Protein AF-A0ABD3A6I9-F1 (afdb_monomer_lite)

Radius of gyration: 16.27 Å; chains: 1; bounding box: 32×28×48 Å

Organism: NCBI:txid153742

Sequence (98 aa):
MAVDSYHLYKEDVHLIRQMGFKALRISISWSRVLPGGRLDSGVNIEGIKYYSDLIDELLANERKIGISNVVQWAEPVDDSNVADVKAALRAFDFSFGW

Foldseek 3Di:
DPPPCLVCVLVVLVVCVVVPAQADEDEQDQCLQQVPNDVVNDGNVVSVVSVVVSQCSQCVDPRRHHYDYDYDDLQFPDPPDPVSPVSSVVSVCVVPDD

Secondary structure (DSSP, 8-state):
----HHHHHHHHHHHHHHTT-SEEEEE--HHHH-TTSSGGG---HHHHHHHHHHHHHHHSSSSPPEEEEE----S-S-TT-HHHHHHHHHHHHHHH--

Structure (mmCIF, N/CA/C/O backbone):
data_AF-A0ABD3A6I9-F1
#
_entry.id   AF-A0ABD3A6I9-F1
#
loop_
_atom_site.group_PDB
_atom_site.id
_atom_site.type_symbol
_atom_site.label_atom_id
_atom_site.label_alt_id
_atom_site.label_comp_id
_atom_site.label_asym_id
_atom_site.label_entity_id
_atom_site.label_seq_id
_atom_site.pdbx_PDB_ins_code
_atom_site.Cartn_x
_atom_site.Cartn_y
_atom_site.Cartn_z
_atom_site.occupancy
_atom_site.B_iso_or_equiv
_atom_site.auth_seq_id
_atom_site.auth_comp_id
_atom_site.auth_asym_id
_atom_site.auth_atom_id
_atom_site.pdbx_PDB_model_num
ATOM 1 N N . MET A 1 1 ? 2.434 16.616 -3.784 1.00 45.41 1 MET A N 1
ATOM 2 C CA . MET A 1 1 ? 2.744 15.920 -2.516 1.00 45.41 1 MET A CA 1
ATOM 3 C C . MET A 1 1 ? 1.462 15.261 -2.051 1.00 45.41 1 MET A C 1
ATOM 5 O O . MET A 1 1 ? 0.427 15.911 -2.109 1.00 45.41 1 MET A O 1
ATOM 9 N N . ALA A 1 2 ? 1.502 13.976 -1.706 1.00 65.12 2 ALA A N 1
ATOM 10 C CA . ALA A 1 2 ? 0.352 13.304 -1.100 1.00 65.12 2 ALA A CA 1
ATOM 11 C C . ALA A 1 2 ? 0.157 13.783 0.355 1.00 65.12 2 ALA A C 1
ATOM 13 O O . ALA A 1 2 ? 0.950 14.579 0.853 1.00 65.12 2 ALA A O 1
ATOM 14 N N . VAL A 1 3 ? -0.861 13.274 1.049 1.00 74.75 3 VAL A N 1
ATOM 15 C CA . VAL A 1 3 ? -1.213 13.642 2.440 1.00 74.75 3 VAL A CA 1
ATOM 16 C C . VAL A 1 3 ? -0.334 12.979 3.520 1.00 74.75 3 VAL A C 1
ATOM 18 O O . VAL A 1 3 ? -0.742 12.855 4.662 1.00 74.75 3 VAL A O 1
ATOM 21 N N . ASP A 1 4 ? 0.870 12.531 3.161 1.00 82.94 4 ASP A N 1
ATOM 22 C CA . ASP A 1 4 ? 1.863 11.912 4.059 1.00 82.94 4 ASP A CA 1
ATOM 23 C C . ASP A 1 4 ? 1.396 10.710 4.915 1.00 82.94 4 ASP A C 1
ATOM 25 O O . ASP A 1 4 ? 2.035 10.335 5.900 1.00 82.94 4 ASP A O 1
ATOM 29 N N . SER A 1 5 ? 0.346 10.002 4.481 1.00 78.44 5 SER A N 1
ATOM 30 C CA . SER A 1 5 ? -0.140 8.770 5.130 1.00 78.44 5 SER A CA 1
ATOM 31 C C . SER A 1 5 ? 0.909 7.656 5.244 1.00 78.44 5 SER A C 1
ATOM 33 O O . SER A 1 5 ? 0.680 6.658 5.917 1.00 78.44 5 SER A O 1
ATOM 35 N N . TYR A 1 6 ? 2.071 7.782 4.596 1.00 81.19 6 TYR A N 1
ATOM 36 C CA . TYR A 1 6 ? 3.176 6.848 4.802 1.00 81.19 6 TYR A CA 1
ATOM 37 C C . TYR A 1 6 ? 3.784 6.974 6.205 1.00 81.19 6 TYR A C 1
ATOM 39 O O . TYR A 1 6 ? 4.066 5.964 6.842 1.00 81.19 6 TYR A O 1
ATOM 47 N N . HIS A 1 7 ? 3.941 8.193 6.716 1.00 86.88 7 HIS A N 1
ATOM 48 C CA . HIS A 1 7 ? 4.489 8.418 8.054 1.00 86.88 7 HIS A CA 1
ATOM 49 C C . HIS A 1 7 ? 3.386 8.531 9.112 1.00 86.88 7 HIS A C 1
ATOM 51 O O . HIS A 1 7 ? 3.596 8.151 10.262 1.00 86.88 7 HIS A O 1
ATOM 57 N N . LEU A 1 8 ? 2.196 8.994 8.715 1.00 88.12 8 LEU A N 1
ATOM 58 C CA . LEU A 1 8 ? 1.084 9.303 9.621 1.00 88.12 8 LEU A CA 1
ATOM 59 C C . LEU A 1 8 ? 0.022 8.198 9.723 1.00 88.12 8 LEU A C 1
ATOM 61 O O . LEU A 1 8 ? -1.030 8.405 10.323 1.00 88.12 8 LEU A O 1
ATOM 65 N N . TYR A 1 9 ? 0.290 6.999 9.195 1.00 86.31 9 TYR A N 1
ATOM 66 C CA . TYR A 1 9 ? -0.719 5.939 9.095 1.00 86.31 9 TYR A CA 1
ATOM 67 C C . TYR A 1 9 ? -1.373 5.560 10.435 1.00 86.31 9 TYR A C 1
ATOM 69 O O . TYR A 1 9 ? -2.553 5.225 10.469 1.00 86.31 9 TYR A O 1
ATOM 77 N N . LYS A 1 10 ? -0.639 5.633 11.552 1.00 88.06 10 LYS A N 1
ATOM 78 C CA . LYS A 1 10 ? -1.187 5.339 12.887 1.00 88.06 10 LYS A CA 1
ATOM 79 C C . LYS A 1 10 ? -2.252 6.349 13.305 1.00 88.06 10 LYS A C 1
ATOM 81 O O . LYS A 1 10 ? -3.282 5.972 13.862 1.00 88.06 10 LYS A O 1
ATOM 86 N N . GLU A 1 11 ? -2.009 7.624 13.021 1.00 88.69 11 GLU A N 1
ATOM 87 C CA . GLU A 1 11 ? -2.932 8.709 13.343 1.00 88.69 11 GLU A CA 1
ATOM 88 C C . GLU A 1 11 ? -4.151 8.678 12.419 1.00 88.69 11 GLU A C 1
ATOM 90 O O . GLU A 1 11 ? -5.283 8.718 12.904 1.00 88.69 11 GLU A O 1
ATOM 95 N N . ASP A 1 12 ? -3.938 8.452 11.120 1.00 87.38 12 ASP A N 1
ATOM 96 C CA . ASP A 1 12 ? -5.017 8.250 10.146 1.00 87.38 12 ASP A CA 1
ATOM 97 C C . ASP A 1 12 ? -5.940 7.100 10.576 1.00 87.38 12 ASP A C 1
ATOM 99 O O . ASP A 1 12 ? -7.165 7.246 10.623 1.00 87.38 12 ASP A O 1
ATOM 103 N N . VAL A 1 13 ? -5.363 5.958 10.967 1.00 86.19 13 VAL A N 1
ATOM 104 C CA . VAL A 1 13 ? -6.125 4.804 11.456 1.00 86.19 13 VAL A CA 1
ATOM 105 C C . VAL A 1 13 ? -6.900 5.151 12.733 1.00 86.19 13 VAL A C 1
ATOM 107 O O . VAL A 1 13 ? -8.057 4.744 12.876 1.00 86.19 13 VAL A O 1
ATOM 110 N N . HIS A 1 14 ? -6.314 5.920 13.653 1.00 87.00 14 HIS A N 1
ATOM 111 C CA . HIS A 1 14 ? -7.007 6.372 14.859 1.00 87.00 14 HIS A CA 1
ATOM 112 C C . HIS A 1 14 ? -8.213 7.269 14.532 1.00 87.00 14 HIS A C 1
ATOM 114 O O . HIS A 1 14 ? -9.307 7.050 15.057 1.00 87.00 14 HIS A O 1
ATOM 120 N N . LEU A 1 15 ? -8.053 8.225 13.616 1.00 88.25 15 LEU A N 1
ATOM 121 C CA . LEU A 1 15 ? -9.121 9.134 13.194 1.00 88.25 15 LEU A CA 1
ATOM 122 C C . LEU A 1 15 ? -10.256 8.393 12.473 1.00 88.25 15 LEU A C 1
ATOM 124 O O . LEU A 1 15 ? -11.431 8.586 12.796 1.00 88.25 15 LEU A O 1
ATOM 128 N N . ILE A 1 16 ? -9.926 7.481 11.553 1.00 85.38 16 ILE A N 1
ATOM 129 C CA . ILE A 1 16 ? -10.898 6.631 10.838 1.00 85.38 16 ILE A CA 1
ATOM 130 C C . ILE A 1 16 ? -11.747 5.821 11.829 1.00 85.38 16 ILE A C 1
ATOM 132 O O . ILE A 1 16 ? -12.959 5.664 11.648 1.00 85.38 16 ILE A O 1
ATOM 136 N N . ARG A 1 17 ? -11.144 5.360 12.928 1.00 79.88 17 ARG A N 1
ATOM 137 C CA . ARG A 1 17 ? -11.859 4.664 14.007 1.00 79.88 17 ARG A CA 1
ATOM 138 C C . ARG A 1 17 ? -12.788 5.581 14.788 1.00 79.88 17 ARG A C 1
ATOM 140 O O . ARG A 1 17 ? -13.934 5.194 15.026 1.00 79.88 17 ARG A O 1
ATOM 147 N N . GLN A 1 18 ? -12.318 6.766 15.183 1.00 85.81 18 GLN A N 1
ATOM 148 C CA . GLN A 1 18 ? -13.134 7.744 15.912 1.00 85.81 18 GLN A CA 1
ATOM 149 C C . GLN A 1 18 ? -14.376 8.154 15.112 1.00 85.81 18 GLN A C 1
ATOM 151 O O . GLN A 1 18 ? -15.458 8.293 15.677 1.00 85.81 18 GLN A O 1
ATOM 156 N N . MET A 1 19 ? -14.243 8.252 13.789 1.00 87.81 19 MET A N 1
ATOM 157 C CA . MET A 1 19 ? -15.351 8.551 12.879 1.00 87.81 19 MET A CA 1
ATOM 158 C C . MET A 1 19 ? -16.346 7.387 12.697 1.00 87.81 19 MET A C 1
ATOM 160 O O . MET A 1 19 ? -17.406 7.573 12.105 1.00 87.81 19 MET A O 1
ATOM 164 N N . GLY A 1 20 ? -16.050 6.188 13.213 1.00 85.62 20 GLY A N 1
ATOM 165 C CA . GLY A 1 20 ? -16.971 5.047 13.196 1.00 85.62 20 GLY A CA 1
ATOM 166 C C . GLY A 1 20 ? -16.996 4.247 11.889 1.00 85.62 20 GLY A C 1
ATOM 167 O O . GLY A 1 20 ? -17.944 3.491 11.659 1.00 85.62 20 GLY A O 1
ATOM 168 N N . PHE A 1 21 ? -15.971 4.374 11.040 1.00 82.12 21 PHE A N 1
ATOM 169 C CA . PHE A 1 21 ? -15.854 3.561 9.829 1.00 82.12 21 PHE A CA 1
ATOM 170 C C . PHE A 1 21 ? -15.686 2.074 10.167 1.00 82.12 21 PHE A C 1
ATOM 172 O O . PHE A 1 21 ? -15.003 1.696 11.118 1.00 82.12 21 PHE A O 1
ATOM 179 N N . LYS A 1 22 ? -16.314 1.214 9.358 1.00 78.56 22 LYS A N 1
ATOM 180 C CA . LYS A 1 22 ? -16.282 -0.252 9.521 1.00 78.56 22 LYS A CA 1
ATOM 181 C C . LYS A 1 22 ? -15.360 -0.958 8.533 1.00 78.56 22 LYS A C 1
ATOM 183 O O . LYS A 1 22 ? -15.047 -2.129 8.718 1.00 78.56 22 LYS A O 1
ATOM 188 N N . ALA A 1 23 ? -14.956 -0.265 7.477 1.00 80.06 23 ALA A N 1
ATOM 189 C CA . ALA A 1 23 ? -14.062 -0.784 6.460 1.00 80.06 23 ALA A CA 1
ATOM 190 C C . ALA A 1 23 ? -13.160 0.338 5.953 1.00 80.06 23 ALA A C 1
ATOM 192 O O . ALA A 1 23 ? -13.601 1.482 5.832 1.00 80.06 23 ALA A O 1
ATOM 193 N N . LEU A 1 24 ? -11.917 -0.015 5.646 1.00 81.88 24 LEU A N 1
ATOM 194 C CA . LEU A 1 24 ? -10.952 0.854 5.001 1.00 81.88 24 LEU A CA 1
ATOM 195 C C . LEU A 1 24 ? -10.444 0.144 3.750 1.00 81.88 24 LEU A C 1
ATOM 197 O O . LEU A 1 24 ? -9.970 -0.992 3.793 1.00 81.88 24 LEU A O 1
ATOM 201 N N . ARG A 1 25 ? -10.564 0.825 2.615 1.00 83.12 25 ARG A N 1
ATOM 202 C CA . ARG A 1 25 ? -9.978 0.379 1.356 1.00 83.12 25 ARG A CA 1
ATOM 203 C C . ARG A 1 25 ? -8.606 1.023 1.226 1.00 83.12 25 ARG A C 1
ATOM 205 O O . ARG A 1 25 ? -8.511 2.246 1.245 1.00 83.12 25 ARG A O 1
ATOM 212 N N . ILE A 1 26 ? -7.579 0.199 1.059 1.00 81.75 26 ILE A N 1
ATOM 213 C CA . ILE A 1 26 ? -6.210 0.651 0.810 1.00 81.75 26 ILE A CA 1
ATOM 214 C C . ILE A 1 26 ? -5.681 0.021 -0.475 1.00 81.75 26 ILE A C 1
ATOM 216 O O . ILE A 1 26 ? -6.120 -1.055 -0.892 1.00 81.75 26 ILE A O 1
ATOM 220 N N . SER A 1 27 ? -4.721 0.698 -1.094 1.00 83.06 27 SER A N 1
ATOM 221 C CA . SER A 1 27 ? -3.979 0.170 -2.235 1.00 83.06 27 SER A CA 1
ATOM 222 C C . SER A 1 27 ? -2.542 -0.122 -1.823 1.00 83.06 27 SER A C 1
ATOM 224 O O . SER A 1 27 ? -1.904 0.682 -1.139 1.00 83.06 27 SER A O 1
ATOM 226 N N . ILE A 1 28 ? -2.025 -1.269 -2.258 1.00 84.12 28 ILE A N 1
ATOM 227 C CA . ILE A 1 28 ? -0.618 -1.631 -2.074 1.00 84.12 28 ILE A CA 1
ATOM 228 C C . ILE A 1 28 ? 0.150 -1.116 -3.287 1.00 84.12 28 ILE A C 1
ATOM 230 O O . ILE A 1 28 ? -0.167 -1.443 -4.429 1.00 84.12 28 ILE A O 1
ATOM 234 N N . SER A 1 29 ? 1.154 -0.284 -3.040 1.00 84.75 29 SER A N 1
ATOM 235 C CA . SER A 1 29 ? 2.015 0.269 -4.075 1.00 84.75 29 SER A CA 1
ATOM 236 C C . SER A 1 29 ? 3.025 -0.791 -4.492 1.00 84.75 29 SER A C 1
ATOM 238 O O . SER A 1 29 ? 3.897 -1.173 -3.713 1.00 84.75 29 SER A O 1
ATOM 240 N N . TRP A 1 30 ? 2.899 -1.258 -5.733 1.00 80.88 30 TRP A N 1
ATOM 241 C CA . TRP A 1 30 ? 3.751 -2.313 -6.272 1.00 80.88 30 TRP A CA 1
ATOM 242 C C . TRP A 1 30 ? 5.228 -1.929 -6.233 1.00 80.88 30 TRP A C 1
ATOM 244 O O . TRP A 1 30 ? 6.022 -2.681 -5.689 1.00 80.88 30 TRP A O 1
ATOM 254 N N . SER A 1 31 ? 5.582 -0.713 -6.656 1.00 81.12 31 SER A N 1
ATOM 255 C CA . SER A 1 31 ? 6.963 -0.209 -6.618 1.00 81.12 31 SER A CA 1
ATOM 256 C C . SER A 1 31 ? 7.559 -0.125 -5.208 1.00 81.12 31 SER A C 1
ATOM 258 O O . SER A 1 31 ? 8.779 -0.123 -5.059 1.00 81.12 31 SER A O 1
ATOM 260 N N . ARG A 1 32 ? 6.728 -0.095 -4.153 1.00 84.56 32 ARG A N 1
ATOM 261 C CA . ARG A 1 32 ? 7.208 -0.197 -2.767 1.00 84.56 32 ARG A CA 1
ATOM 262 C C . ARG A 1 32 ? 7.564 -1.621 -2.375 1.00 84.56 32 ARG A C 1
ATOM 264 O O . ARG A 1 32 ? 8.451 -1.767 -1.550 1.00 84.56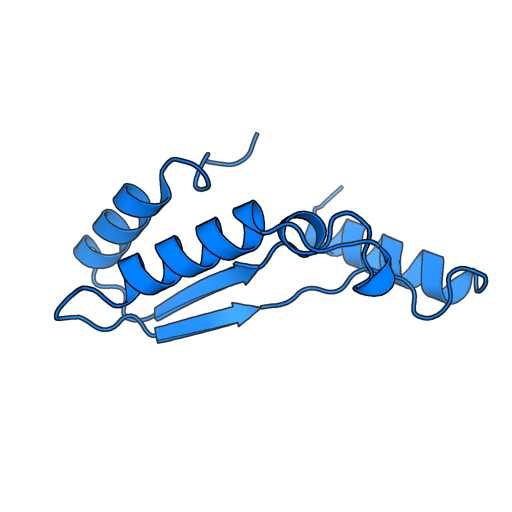 32 ARG A O 1
ATOM 271 N N . VAL A 1 33 ? 6.893 -2.637 -2.915 1.00 85.88 33 VAL A N 1
ATOM 272 C CA . VAL A 1 33 ? 7.136 -4.058 -2.595 1.00 85.88 33 VAL A CA 1
ATOM 273 C C . VAL A 1 33 ? 8.146 -4.676 -3.566 1.00 85.88 33 VAL A C 1
ATOM 275 O O . VAL A 1 33 ? 9.042 -5.406 -3.152 1.00 85.88 33 VAL A O 1
ATOM 278 N N . LEU A 1 34 ? 8.031 -4.337 -4.846 1.00 85.62 34 LEU A N 1
ATOM 279 C CA . LEU A 1 34 ? 8.853 -4.781 -5.965 1.00 85.62 34 LEU A CA 1
ATOM 280 C C . LEU A 1 34 ? 9.307 -3.552 -6.765 1.00 85.62 34 LEU A C 1
ATOM 282 O O . LEU A 1 34 ? 8.668 -3.182 -7.750 1.00 85.62 34 LEU A O 1
ATOM 286 N N . PRO A 1 35 ? 10.410 -2.897 -6.361 1.00 80.00 35 PRO A N 1
ATOM 287 C CA . PRO A 1 35 ? 10.922 -1.720 -7.062 1.00 80.00 35 PRO A CA 1
ATOM 288 C C . PRO A 1 35 ? 11.274 -1.993 -8.529 1.00 80.00 35 PRO A C 1
ATOM 290 O O . PRO A 1 35 ? 11.145 -1.099 -9.359 1.00 80.00 35 PRO A O 1
ATOM 293 N N . GLY A 1 36 ? 11.692 -3.224 -8.844 1.00 76.31 36 GLY A N 1
ATOM 294 C CA . GLY A 1 36 ? 11.976 -3.676 -10.209 1.00 76.31 36 GLY A CA 1
ATOM 295 C C . GLY A 1 36 ? 10.774 -4.267 -10.953 1.00 76.31 36 GLY A C 1
ATOM 296 O O . GLY A 1 36 ? 10.971 -4.889 -11.990 1.00 76.31 36 GLY A O 1
ATOM 297 N N . GLY A 1 37 ? 9.555 -4.170 -10.410 1.00 73.44 37 GLY A N 1
ATOM 298 C CA . GLY A 1 37 ? 8.326 -4.697 -11.027 1.00 73.44 37 GLY A CA 1
ATOM 299 C C . GLY A 1 37 ? 8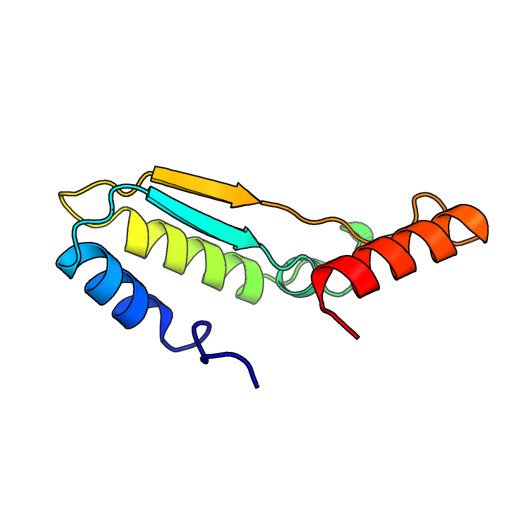.172 -6.223 -10.962 1.00 73.44 37 GLY A C 1
ATOM 300 O O . GLY A 1 37 ? 7.058 -6.741 -10.912 1.00 73.44 37 GLY A O 1
ATOM 301 N N . ARG A 1 38 ? 9.281 -6.963 -10.863 1.00 74.75 38 ARG A N 1
ATOM 302 C CA . ARG A 1 38 ? 9.328 -8.429 -10.936 1.00 74.75 38 ARG A CA 1
ATOM 303 C C . ARG A 1 38 ? 10.019 -9.037 -9.715 1.00 74.75 38 ARG A C 1
ATOM 305 O O . ARG A 1 38 ? 10.916 -8.437 -9.128 1.00 74.75 38 ARG A O 1
ATOM 312 N N . LEU A 1 39 ? 9.626 -10.261 -9.350 1.00 76.44 39 LEU A N 1
ATOM 313 C CA . LEU A 1 39 ? 10.203 -10.995 -8.208 1.00 76.44 39 LEU A CA 1
ATOM 314 C C . LEU A 1 39 ? 11.695 -11.313 -8.395 1.00 76.44 39 LEU A C 1
ATOM 316 O O . LEU A 1 39 ? 12.454 -11.293 -7.430 1.00 76.44 39 LEU A O 1
ATOM 320 N N . ASP A 1 40 ? 12.108 -11.587 -9.633 1.00 81.19 40 ASP A N 1
ATOM 321 C CA . ASP A 1 40 ? 13.506 -11.841 -10.011 1.00 81.19 40 ASP A CA 1
ATOM 322 C C . ASP A 1 40 ? 14.419 -10.618 -9.807 1.00 81.19 40 ASP A C 1
ATOM 324 O O . ASP A 1 40 ? 15.627 -10.764 -9.638 1.00 81.19 40 ASP A O 1
ATOM 328 N N . SER A 1 41 ? 13.828 -9.424 -9.760 1.00 80.06 41 SER A N 1
ATOM 329 C CA . SER A 1 41 ? 14.507 -8.134 -9.645 1.00 80.06 41 SER A CA 1
ATOM 330 C C . SER A 1 41 ? 14.644 -7.665 -8.191 1.00 80.06 41 SER A C 1
ATOM 332 O O . SER A 1 41 ? 15.125 -6.563 -7.928 1.00 80.06 41 SER A O 1
ATOM 334 N N . GLY A 1 42 ? 14.254 -8.516 -7.238 1.00 83.88 42 GLY A N 1
ATOM 335 C CA . GLY A 1 42 ? 14.399 -8.281 -5.808 1.00 83.88 42 GLY A CA 1
ATOM 336 C C . GLY A 1 42 ? 13.150 -7.706 -5.143 1.00 83.88 42 GLY A C 1
ATOM 337 O O . GLY A 1 42 ? 12.331 -7.011 -5.744 1.00 83.88 42 GLY A O 1
ATOM 338 N N . VAL A 1 43 ? 13.022 -8.012 -3.852 1.00 90.81 43 VAL A N 1
ATOM 339 C CA . VAL A 1 43 ? 11.895 -7.619 -3.002 1.00 90.81 43 VAL A CA 1
ATOM 340 C C . VAL A 1 43 ? 12.355 -6.562 -2.007 1.00 90.81 43 VAL A C 1
ATOM 342 O O . VAL A 1 43 ? 13.381 -6.726 -1.348 1.00 90.81 43 VAL A O 1
ATOM 345 N N . ASN A 1 44 ? 11.575 -5.495 -1.853 1.00 90.62 44 ASN A N 1
ATOM 346 C CA . ASN A 1 44 ? 11.820 -4.484 -0.835 1.00 90.62 44 ASN A CA 1
ATOM 347 C C . ASN A 1 44 ? 11.126 -4.858 0.482 1.00 90.62 44 ASN A C 1
ATOM 349 O O . ASN A 1 44 ? 9.927 -4.637 0.673 1.00 90.62 44 ASN A O 1
ATOM 353 N N . ILE A 1 45 ? 11.915 -5.400 1.409 1.00 94.50 45 ILE A N 1
ATOM 354 C CA . ILE A 1 45 ? 11.449 -5.846 2.726 1.00 94.50 45 ILE A CA 1
ATOM 355 C C . ILE A 1 45 ? 10.889 -4.691 3.562 1.00 94.50 45 ILE A C 1
ATOM 357 O O . ILE A 1 45 ? 9.885 -4.880 4.243 1.00 94.50 45 ILE A O 1
ATOM 361 N N . GLU A 1 46 ? 11.449 -3.485 3.457 1.00 92.00 46 GLU A N 1
ATOM 362 C CA . GLU A 1 46 ? 10.932 -2.314 4.182 1.00 92.00 46 GLU A CA 1
ATOM 363 C C . GLU A 1 46 ? 9.528 -1.925 3.702 1.00 92.00 46 GLU A C 1
ATOM 365 O O . GLU A 1 46 ? 8.662 -1.563 4.499 1.00 92.00 46 GLU A O 1
ATOM 370 N N . GLY A 1 47 ? 9.262 -2.069 2.400 1.00 88.19 47 GLY A N 1
ATOM 371 C CA . GLY A 1 47 ? 7.929 -1.865 1.840 1.00 88.19 47 GLY A CA 1
ATOM 372 C C . GLY A 1 47 ? 6.921 -2.891 2.351 1.00 88.19 47 GLY A C 1
ATOM 373 O O . GLY A 1 47 ? 5.807 -2.523 2.718 1.00 88.19 47 GLY A O 1
ATOM 374 N N . ILE A 1 48 ? 7.321 -4.165 2.432 1.00 90.69 48 ILE A N 1
ATOM 375 C CA . ILE A 1 48 ? 6.497 -5.224 3.034 1.00 90.69 48 ILE A CA 1
ATOM 376 C C . ILE A 1 48 ? 6.224 -4.913 4.504 1.00 90.69 48 ILE A C 1
ATOM 378 O O . ILE A 1 48 ? 5.075 -4.987 4.940 1.00 90.69 48 ILE A O 1
ATOM 382 N N . LYS A 1 49 ? 7.262 -4.531 5.252 1.00 93.12 49 LYS A N 1
ATOM 383 C CA . LYS A 1 49 ? 7.159 -4.212 6.673 1.00 93.12 49 LYS A CA 1
ATOM 384 C C . LYS A 1 49 ? 6.169 -3.076 6.918 1.00 93.12 49 LYS A C 1
ATOM 386 O O . LYS A 1 49 ? 5.311 -3.217 7.779 1.00 93.12 49 LYS A O 1
ATOM 391 N N . TYR A 1 50 ? 6.222 -2.005 6.127 1.00 90.69 50 TYR A N 1
ATOM 392 C CA . TYR A 1 50 ? 5.255 -0.909 6.222 1.00 90.69 50 TYR A CA 1
ATOM 393 C C . TYR A 1 50 ? 3.801 -1.393 6.100 1.00 90.69 50 TYR A C 1
ATOM 395 O O . TYR A 1 50 ? 2.961 -1.047 6.929 1.00 90.69 50 TYR A O 1
ATOM 403 N N . TYR A 1 51 ? 3.493 -2.210 5.085 1.00 90.69 51 TYR A N 1
ATOM 404 C CA . TYR A 1 51 ? 2.133 -2.724 4.900 1.00 90.69 51 TYR A CA 1
ATOM 405 C C . TYR A 1 51 ? 1.728 -3.714 5.995 1.00 90.69 51 TYR A C 1
ATOM 407 O O . TYR A 1 51 ? 0.571 -3.693 6.409 1.00 90.69 51 TYR A O 1
ATOM 415 N N . SER A 1 52 ? 2.662 -4.535 6.487 1.00 91.88 52 SER A N 1
ATOM 416 C CA . SER A 1 52 ? 2.425 -5.404 7.646 1.00 91.88 52 SER A CA 1
ATOM 417 C C . SER A 1 52 ? 2.058 -4.575 8.873 1.00 91.88 52 SER A C 1
ATOM 419 O O . SER A 1 52 ? 0.992 -4.780 9.439 1.00 91.88 52 SER A O 1
ATOM 421 N N . ASP A 1 53 ? 2.872 -3.572 9.211 1.00 91.88 53 ASP A N 1
ATOM 422 C CA . ASP A 1 53 ? 2.646 -2.710 10.371 1.00 91.88 53 ASP A CA 1
A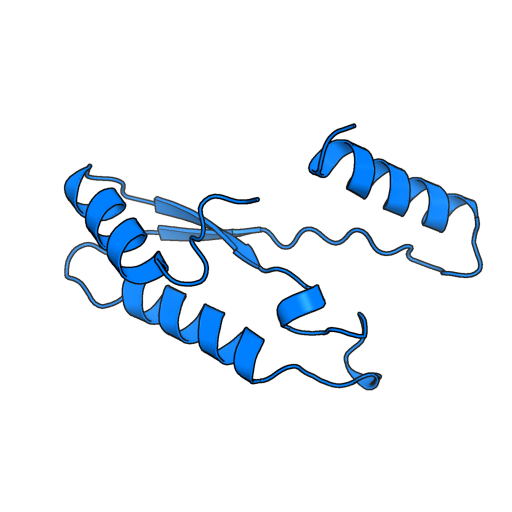TOM 423 C C . ASP A 1 53 ? 1.317 -1.935 10.257 1.00 91.88 53 ASP A C 1
ATOM 425 O O . ASP A 1 53 ? 0.632 -1.731 11.257 1.00 91.88 53 ASP A O 1
ATOM 429 N N . LEU A 1 54 ? 0.928 -1.499 9.051 1.00 88.50 54 LEU A N 1
ATOM 430 C CA . LEU A 1 54 ? -0.366 -0.854 8.793 1.00 88.50 54 LEU A CA 1
ATOM 431 C C . LEU A 1 54 ? -1.545 -1.813 9.008 1.00 88.50 54 LEU A C 1
ATOM 433 O O . LEU A 1 54 ? -2.549 -1.434 9.612 1.00 88.50 54 LEU A O 1
ATOM 437 N N . ILE A 1 55 ? -1.449 -3.042 8.500 1.00 88.12 55 ILE A N 1
ATOM 438 C CA . ILE A 1 55 ? -2.493 -4.060 8.662 1.00 88.12 55 ILE A CA 1
ATOM 439 C C . ILE A 1 55 ? -2.611 -4.459 10.133 1.00 88.12 55 ILE A C 1
ATOM 441 O O . ILE A 1 55 ? -3.722 -4.518 10.658 1.00 88.12 55 ILE A O 1
ATOM 445 N N . ASP A 1 56 ? -1.486 -4.667 10.812 1.00 88.75 56 ASP A N 1
ATOM 446 C CA . ASP A 1 56 ? -1.451 -4.968 12.240 1.00 88.75 56 ASP A CA 1
ATOM 447 C C . ASP A 1 56 ? -2.075 -3.827 13.043 1.00 88.75 56 ASP A C 1
ATOM 449 O O . ASP A 1 56 ? -2.953 -4.065 13.874 1.00 88.75 56 ASP A O 1
ATOM 453 N N . GLU A 1 57 ? -1.728 -2.577 12.722 1.00 87.69 57 GLU A N 1
ATOM 454 C CA . GLU A 1 57 ? -2.339 -1.402 13.338 1.00 87.69 57 GLU A CA 1
ATOM 455 C C . GLU A 1 57 ? -3.850 -1.375 13.113 1.00 87.69 57 GLU A C 1
ATOM 457 O O . GLU A 1 57 ? -4.573 -1.076 14.056 1.00 87.69 57 GLU A O 1
ATOM 462 N N . LEU A 1 58 ? -4.355 -1.734 11.924 1.00 83.25 58 LEU A N 1
ATOM 463 C CA . LEU A 1 58 ? -5.790 -1.836 11.612 1.00 83.25 58 LEU A CA 1
ATOM 464 C C . LEU A 1 58 ? -6.502 -2.967 12.379 1.00 83.25 58 LEU A C 1
ATOM 466 O O . LEU A 1 58 ? -7.680 -2.813 12.723 1.00 83.25 58 LEU A O 1
ATOM 470 N N . LEU A 1 59 ? -5.800 -4.062 12.682 1.00 82.62 59 LEU A N 1
ATOM 471 C CA . LEU A 1 59 ? -6.327 -5.243 13.374 1.00 82.62 59 LEU A CA 1
ATOM 472 C C . LEU A 1 59 ? -6.243 -5.163 14.907 1.00 82.62 59 LEU A C 1
ATOM 474 O O . LEU A 1 59 ? -7.057 -5.796 15.578 1.00 82.62 59 LEU A O 1
ATOM 478 N N . ALA A 1 60 ? -5.310 -4.388 15.4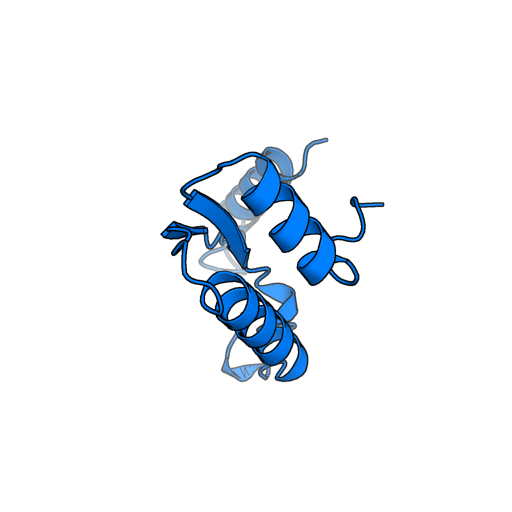65 1.00 80.06 60 ALA A N 1
ATOM 479 C CA . ALA A 1 60 ? -4.939 -4.387 16.886 1.00 80.06 60 ALA A CA 1
ATOM 480 C C . ALA A 1 60 ? -6.003 -3.872 17.888 1.00 80.06 60 ALA A C 1
ATOM 482 O O . ALA A 1 60 ? -5.694 -3.720 19.065 1.00 80.06 60 ALA A O 1
ATOM 483 N N . ASN A 1 61 ? -7.253 -3.611 17.483 1.00 65.62 61 ASN A N 1
ATOM 484 C CA . ASN A 1 61 ? -8.280 -3.028 18.358 1.00 65.62 61 ASN A CA 1
ATOM 485 C C . ASN A 1 61 ? -9.637 -3.750 18.278 1.00 65.62 61 ASN A C 1
ATOM 487 O O . ASN A 1 61 ? -9.965 -4.403 17.290 1.00 65.62 61 ASN A O 1
ATOM 491 N N . GLU A 1 62 ? -10.466 -3.579 19.316 1.00 59.41 62 GLU A N 1
ATOM 492 C CA . GLU A 1 62 ? -11.762 -4.267 19.504 1.00 59.41 62 GLU A CA 1
ATOM 493 C C . GLU A 1 62 ? -12.754 -4.080 18.338 1.00 59.41 62 GLU A C 1
ATOM 495 O O . GLU A 1 62 ? -13.634 -4.912 18.108 1.00 59.41 62 GLU A O 1
ATOM 500 N N . ARG A 1 63 ? -12.600 -3.000 17.562 1.00 60.75 63 ARG A N 1
ATOM 501 C CA . ARG A 1 63 ? -13.374 -2.725 16.347 1.00 60.75 63 ARG A CA 1
ATOM 502 C C . ARG A 1 63 ? -12.568 -3.132 15.118 1.00 60.75 63 ARG A C 1
ATOM 504 O O . ARG A 1 63 ? -11.806 -2.334 14.577 1.00 60.75 63 ARG A O 1
ATOM 511 N N . LYS A 1 64 ? -12.766 -4.374 14.671 1.00 61.50 64 LYS A N 1
ATOM 512 C CA . LYS A 1 64 ? -12.187 -4.885 13.421 1.00 61.50 64 LYS A CA 1
ATOM 513 C C . LYS A 1 64 ? -12.656 -4.024 12.246 1.00 61.50 64 LYS A C 1
ATOM 515 O O . LYS A 1 64 ? -13.856 -3.949 11.980 1.00 61.50 64 LYS A O 1
ATOM 520 N N . ILE A 1 65 ? -11.716 -3.396 11.548 1.00 69.12 65 ILE A N 1
ATOM 521 C CA . ILE A 1 65 ? -11.977 -2.704 10.285 1.00 69.12 65 ILE A CA 1
ATOM 522 C C . ILE A 1 65 ? -11.796 -3.725 9.161 1.00 69.12 65 ILE A C 1
ATOM 524 O O . ILE A 1 65 ? -10.753 -4.367 9.069 1.00 69.12 65 ILE A O 1
ATOM 528 N N . GLY A 1 66 ? -12.806 -3.897 8.309 1.00 66.31 66 GLY A N 1
ATOM 529 C CA . GLY A 1 66 ? -12.674 -4.707 7.099 1.00 66.31 66 GLY A CA 1
ATOM 530 C C . GLY A 1 66 ? -11.663 -4.080 6.137 1.00 66.31 66 GLY A C 1
ATOM 531 O O . GLY A 1 66 ? -11.773 -2.895 5.822 1.00 66.31 66 GLY A O 1
ATOM 532 N N . ILE A 1 67 ? -10.694 -4.862 5.665 1.00 66.50 67 ILE A N 1
ATOM 533 C CA . ILE A 1 67 ? -9.662 -4.396 4.732 1.00 66.50 67 ILE A CA 1
ATOM 534 C C . ILE A 1 67 ? -10.007 -4.900 3.332 1.00 66.50 67 ILE A C 1
ATOM 536 O O . ILE A 1 67 ? -10.142 -6.103 3.118 1.00 66.50 67 ILE A O 1
ATOM 540 N N . SER A 1 68 ? -10.129 -3.980 2.375 1.00 63.31 68 SER A N 1
ATOM 541 C CA . SER A 1 68 ? -10.203 -4.318 0.950 1.00 63.31 68 SER A CA 1
ATOM 542 C C . SER A 1 68 ? -8.916 -3.868 0.272 1.00 63.31 68 SER A C 1
ATOM 544 O O . SER A 1 68 ? -8.719 -2.669 0.068 1.00 63.31 68 SER A O 1
ATOM 546 N N . ASN A 1 69 ? -8.065 -4.827 -0.094 1.00 62.56 69 ASN A N 1
ATOM 547 C CA . ASN A 1 69 ? -6.845 -4.564 -0.851 1.00 62.56 69 ASN A CA 1
ATOM 548 C C . ASN A 1 69 ? -7.177 -4.388 -2.328 1.00 62.56 69 ASN A C 1
ATOM 550 O O . ASN A 1 69 ? -7.764 -5.274 -2.948 1.00 62.56 69 ASN A O 1
ATOM 554 N N . VAL A 1 70 ? -6.769 -3.258 -2.898 1.00 62.66 70 VAL A N 1
ATOM 555 C CA . VAL A 1 70 ? -6.764 -3.073 -4.348 1.00 62.66 70 VAL A CA 1
ATOM 556 C C . VAL A 1 70 ? -5.327 -3.055 -4.828 1.00 62.66 70 VAL A C 1
ATOM 558 O O . VAL A 1 70 ? -4.551 -2.160 -4.501 1.00 62.66 70 VAL A O 1
ATOM 561 N N . VAL A 1 71 ? -4.974 -4.079 -5.596 1.00 59.41 71 VAL A N 1
ATOM 562 C CA . VAL A 1 71 ? -3.731 -4.102 -6.360 1.00 59.41 71 VAL A CA 1
ATOM 563 C C . VAL A 1 71 ? -4.066 -3.523 -7.723 1.00 59.41 71 VAL A C 1
ATOM 565 O O . VAL A 1 71 ? -4.901 -4.067 -8.442 1.00 59.41 71 VAL A O 1
ATOM 568 N N . GLN A 1 72 ? -3.464 -2.386 -8.047 1.00 61.50 72 GLN A N 1
ATOM 569 C CA . GLN A 1 72 ? -3.612 -1.771 -9.357 1.00 61.50 72 GLN A CA 1
ATOM 570 C C . GLN A 1 72 ? -2.322 -2.030 -10.128 1.00 61.50 72 GLN A C 1
ATOM 572 O O . GLN A 1 72 ? -1.271 -1.482 -9.803 1.00 61.50 72 GLN A O 1
ATOM 577 N N . TRP A 1 73 ? -2.404 -2.944 -11.091 1.00 62.31 73 TRP A N 1
ATOM 578 C CA . TRP A 1 73 ? -1.299 -3.329 -11.960 1.00 62.31 73 TRP A CA 1
ATOM 579 C C . TRP A 1 73 ? -1.391 -2.493 -13.238 1.00 62.31 73 TRP A C 1
ATOM 581 O O . TRP A 1 73 ? -2.410 -2.524 -13.924 1.00 62.31 73 TRP A O 1
ATOM 591 N N . ALA A 1 74 ? -0.358 -1.699 -13.509 1.00 65.19 74 ALA A N 1
ATOM 592 C CA . ALA A 1 74 ? -0.265 -0.827 -14.680 1.00 65.19 74 ALA A CA 1
ATOM 593 C C . ALA A 1 74 ? 1.037 -1.098 -15.451 1.00 65.19 74 ALA A C 1
ATOM 595 O O . ALA A 1 74 ? 1.658 -0.173 -15.964 1.00 65.19 74 ALA A O 1
ATOM 596 N N . GLU A 1 75 ? 1.467 -2.361 -15.488 1.00 73.50 75 GLU A N 1
ATOM 597 C CA . GLU A 1 75 ? 2.572 -2.824 -16.331 1.00 73.50 75 GLU A CA 1
ATOM 598 C C . GLU A 1 75 ? 2.009 -3.485 -17.599 1.00 73.50 75 GLU A C 1
ATOM 600 O O . GLU A 1 75 ? 0.945 -4.116 -17.545 1.00 73.50 75 GLU A O 1
ATOM 605 N N . PRO A 1 76 ? 2.669 -3.312 -18.754 1.00 78.75 76 PRO A N 1
ATOM 606 C CA . PRO A 1 76 ? 2.283 -4.006 -19.972 1.00 78.75 76 PRO A CA 1
ATOM 607 C C . PRO A 1 76 ? 2.511 -5.514 -19.827 1.00 78.75 76 PRO A C 1
ATOM 609 O O . PRO A 1 76 ? 3.439 -5.961 -19.161 1.00 78.75 76 PRO A O 1
ATOM 612 N N . VAL A 1 77 ? 1.653 -6.311 -20.464 1.00 78.25 77 VAL A N 1
ATOM 613 C CA . VAL A 1 77 ? 1.778 -7.779 -20.463 1.00 78.25 77 VAL A CA 1
ATOM 614 C C . VAL A 1 77 ? 3.057 -8.224 -21.183 1.00 78.25 77 VAL A C 1
ATOM 616 O O . VAL A 1 77 ? 3.703 -9.183 -20.764 1.00 78.25 77 VAL A O 1
ATOM 619 N N . ASP A 1 78 ? 3.425 -7.509 -22.245 1.00 83.62 78 ASP A N 1
ATOM 620 C CA . ASP A 1 78 ? 4.663 -7.677 -22.996 1.00 83.62 78 ASP A CA 1
ATOM 621 C C . ASP A 1 78 ? 5.288 -6.298 -23.257 1.00 83.62 78 ASP A C 1
ATOM 623 O O . ASP A 1 78 ? 4.718 -5.458 -23.957 1.00 83.62 78 ASP A O 1
ATOM 627 N N . ASP A 1 79 ? 6.482 -6.074 -22.704 1.00 83.81 79 ASP A N 1
ATOM 628 C CA . ASP A 1 79 ? 7.240 -4.824 -22.843 1.00 83.81 79 ASP A CA 1
ATOM 629 C C . ASP A 1 79 ? 7.644 -4.527 -24.299 1.00 83.81 79 ASP A C 1
ATOM 631 O O . ASP A 1 79 ? 7.894 -3.376 -24.663 1.00 83.81 79 ASP A O 1
ATOM 635 N N . SER A 1 80 ? 7.709 -5.557 -25.150 1.00 88.19 80 SER A N 1
ATOM 636 C CA . SER A 1 80 ? 8.007 -5.421 -26.578 1.00 88.19 80 SER A CA 1
ATOM 637 C C . SER A 1 80 ? 6.768 -5.092 -27.420 1.00 88.19 80 SER A C 1
ATOM 639 O O . SER A 1 80 ? 6.889 -4.628 -28.559 1.00 88.19 80 SER A O 1
ATOM 641 N N . ASN A 1 81 ? 5.567 -5.263 -26.858 1.00 92.31 81 ASN A N 1
ATOM 642 C CA . ASN A 1 81 ? 4.307 -4.989 -27.530 1.00 92.31 81 ASN A CA 1
ATOM 643 C C . ASN A 1 81 ? 3.829 -3.553 -27.265 1.00 92.31 81 ASN A C 1
ATOM 645 O O . ASN A 1 81 ? 3.346 -3.192 -26.192 1.00 92.31 81 ASN A O 1
ATOM 649 N N . VAL A 1 82 ? 3.864 -2.724 -28.310 1.00 91.69 82 VAL A N 1
ATOM 650 C CA . VAL A 1 82 ? 3.461 -1.308 -28.248 1.00 91.69 82 VAL A CA 1
ATOM 651 C C . VAL A 1 82 ? 2.005 -1.119 -27.794 1.00 91.69 82 VAL A C 1
ATOM 653 O O . VAL A 1 82 ? 1.683 -0.096 -27.184 1.00 91.69 82 VAL A O 1
ATOM 656 N N . ALA A 1 83 ? 1.105 -2.058 -28.100 1.00 88.69 83 ALA A N 1
ATOM 657 C CA . ALA A 1 83 ? -0.292 -1.965 -27.678 1.00 88.69 83 ALA A CA 1
ATOM 658 C C . ALA A 1 83 ? -0.431 -2.134 -26.161 1.00 88.69 83 ALA A C 1
ATOM 660 O O . ALA A 1 83 ? -1.155 -1.357 -25.533 1.00 88.69 83 ALA A O 1
ATOM 661 N N . ASP A 1 84 ? 0.320 -3.076 -25.592 1.00 82.06 84 ASP A N 1
ATOM 662 C CA . ASP A 1 84 ? 0.325 -3.362 -24.160 1.00 82.06 84 ASP A CA 1
ATOM 663 C C . ASP A 1 84 ? 0.957 -2.198 -23.394 1.00 82.06 84 ASP A C 1
ATOM 665 O O . ASP A 1 84 ? 0.363 -1.704 -22.435 1.00 82.06 84 ASP A O 1
ATOM 669 N N . VAL A 1 85 ? 2.079 -1.656 -23.889 1.00 85.56 85 VAL A N 1
ATOM 670 C CA . VAL A 1 85 ? 2.727 -0.456 -23.324 1.00 85.56 85 VAL A CA 1
ATOM 671 C C . VAL A 1 85 ? 1.767 0.735 -23.317 1.00 85.56 85 VAL A C 1
ATOM 673 O O . VAL A 1 85 ? 1.615 1.420 -22.307 1.00 85.56 85 VAL A O 1
ATOM 676 N N . LYS A 1 86 ? 1.047 0.973 -24.420 1.00 85.62 86 LYS A N 1
ATOM 677 C CA . LYS A 1 86 ? 0.052 2.054 -24.480 1.00 85.62 86 LYS A CA 1
ATOM 678 C C . LYS A 1 86 ? -1.153 1.800 -23.577 1.00 85.62 86 LYS A C 1
ATOM 680 O O . LYS A 1 86 ? -1.734 2.759 -23.081 1.00 85.62 86 LYS A O 1
ATOM 685 N N . ALA A 1 87 ? -1.587 0.554 -23.404 1.00 82.69 87 ALA A N 1
ATOM 686 C CA . ALA A 1 87 ? -2.689 0.224 -22.502 1.00 82.69 87 ALA A CA 1
ATOM 687 C C . ALA A 1 87 ? -2.297 0.467 -21.037 1.00 82.69 87 ALA A C 1
ATOM 689 O O . ALA A 1 87 ? -3.053 1.108 -20.310 1.00 82.69 87 ALA A O 1
ATOM 690 N N . ALA A 1 88 ? -1.094 0.042 -20.649 1.00 82.56 88 ALA A N 1
ATOM 691 C CA . ALA A 1 88 ? -0.514 0.268 -19.331 1.00 82.56 88 ALA A CA 1
ATOM 692 C C . ALA A 1 88 ? -0.367 1.764 -19.011 1.00 82.56 88 ALA A C 1
ATOM 694 O O . ALA A 1 88 ? -0.856 2.224 -17.980 1.00 82.56 88 ALA A O 1
ATOM 695 N N . LEU A 1 89 ? 0.197 2.545 -19.941 1.00 78.81 89 LEU A N 1
ATOM 696 C CA . LEU A 1 89 ? 0.315 3.999 -19.800 1.00 78.81 89 LEU A CA 1
ATOM 697 C C . LEU A 1 89 ? -1.051 4.680 -19.679 1.00 78.81 89 LEU A C 1
ATOM 699 O O . LEU A 1 89 ? -1.239 5.490 -18.784 1.00 78.81 89 LEU A O 1
ATOM 703 N N . ARG A 1 90 ? -2.049 4.301 -20.490 1.00 79.81 90 ARG A N 1
ATOM 704 C CA . ARG A 1 90 ? -3.411 4.854 -20.356 1.00 79.81 90 ARG A CA 1
ATOM 705 C C . ARG A 1 90 ? -4.060 4.506 -19.022 1.00 79.81 90 ARG A C 1
ATOM 707 O O . ARG A 1 90 ? -4.777 5.332 -18.470 1.00 79.81 90 ARG A O 1
ATOM 714 N N . ALA A 1 91 ? -3.857 3.288 -18.521 1.00 76.31 91 ALA A N 1
ATOM 715 C CA . ALA A 1 91 ? -4.362 2.889 -17.211 1.00 76.31 91 ALA A CA 1
ATOM 716 C C . ALA A 1 91 ? -3.691 3.703 -16.095 1.00 76.31 91 ALA A C 1
ATOM 718 O O . ALA A 1 91 ? -4.364 4.116 -15.149 1.00 76.31 91 ALA A O 1
ATOM 719 N N . PHE A 1 92 ? -2.391 3.974 -16.230 1.00 71.88 92 PHE A N 1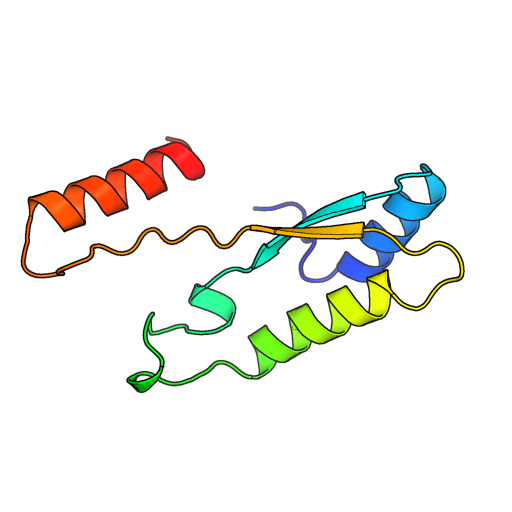
ATOM 720 C CA . PHE A 1 92 ? -1.640 4.852 -15.340 1.00 71.88 92 PHE A CA 1
ATOM 721 C C . PHE A 1 92 ? -2.159 6.299 -15.404 1.00 71.88 92 PHE A C 1
ATOM 723 O O . PHE A 1 92 ? -2.536 6.850 -14.370 1.00 71.88 92 PHE A O 1
ATOM 730 N N . ASP A 1 93 ? -2.291 6.868 -16.604 1.00 71.19 93 ASP A N 1
ATOM 731 C CA . ASP A 1 93 ? -2.810 8.221 -16.845 1.00 71.19 93 ASP A CA 1
ATOM 732 C C . ASP A 1 93 ? -4.233 8.387 -16.294 1.00 71.19 93 ASP A C 1
ATOM 734 O O . ASP A 1 93 ? -4.520 9.341 -15.577 1.00 71.19 93 ASP A O 1
ATOM 738 N N . PHE A 1 94 ? -5.119 7.418 -16.544 1.00 70.50 94 PHE A N 1
ATOM 739 C CA . PHE A 1 94 ? -6.485 7.412 -16.013 1.00 70.50 94 PHE A CA 1
ATOM 740 C C . PHE A 1 94 ? -6.522 7.378 -14.478 1.00 70.50 94 PHE A C 1
ATOM 742 O O . PHE A 1 94 ? -7.401 7.977 -13.862 1.00 70.50 94 PHE A O 1
ATOM 749 N N . SER A 1 95 ? -5.585 6.663 -13.853 1.00 62.31 95 SER A N 1
ATOM 750 C CA . SER A 1 95 ? -5.573 6.454 -12.400 1.00 62.31 95 SER A CA 1
ATOM 751 C C . SER A 1 95 ? -4.938 7.607 -11.630 1.00 62.31 95 SER A C 1
ATOM 753 O O . SER A 1 95 ? -5.313 7.845 -10.482 1.00 62.31 95 SER A O 1
ATOM 755 N N . PHE A 1 96 ? -3.975 8.301 -12.238 1.00 62.00 96 PHE A N 1
ATOM 756 C CA . PHE A 1 96 ? -3.179 9.336 -11.574 1.00 62.00 96 PHE A CA 1
ATOM 757 C C . PHE A 1 96 ? -3.355 10.739 -12.159 1.00 62.00 96 PHE A C 1
ATOM 759 O O . PHE A 1 96 ? -2.815 11.676 -11.582 1.00 62.00 96 PHE A O 1
ATOM 766 N N . GLY A 1 97 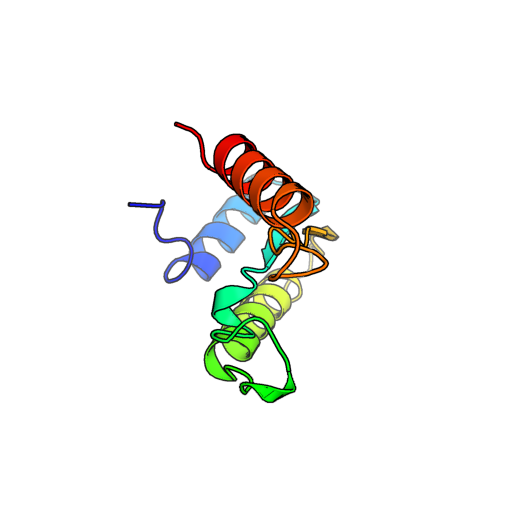? -4.166 10.882 -13.212 1.00 48.88 97 GLY A N 1
ATOM 767 C CA . GLY A 1 97 ? -4.759 12.136 -13.663 1.00 48.88 97 GLY A CA 1
ATOM 768 C C . GLY A 1 97 ? -3.760 13.175 -14.169 1.00 48.88 97 GLY A C 1
ATOM 769 O O . GLY A 1 97 ? -3.200 13.938 -13.383 1.00 48.88 97 GLY A O 1
ATOM 770 N N . TRP A 1 98 ? -3.645 13.267 -15.492 1.00 39.81 98 TRP A N 1
ATOM 771 C CA . TRP A 1 98 ? -3.376 14.520 -16.202 1.00 39.81 98 TRP A CA 1
ATOM 772 C C . TRP A 1 98 ? -4.565 14.838 -17.105 1.00 39.81 98 TRP A C 1
ATOM 774 O O . TRP A 1 98 ? -5.081 13.890 -17.742 1.00 39.81 98 TRP A O 1
#

InterPro domains:
  IPR001360 Glycoside hydrolase family 1 [PF00232] (1-61)
  IPR001360 Glycoside hydrolase family 1 [PTHR10353] (1-62)
  IPR017853 Glycoside hydrolase superfamily [SSF51445] (2-98)

pLDDT: mean 79.1, std 11.12, range [39.81, 94.5]